Pro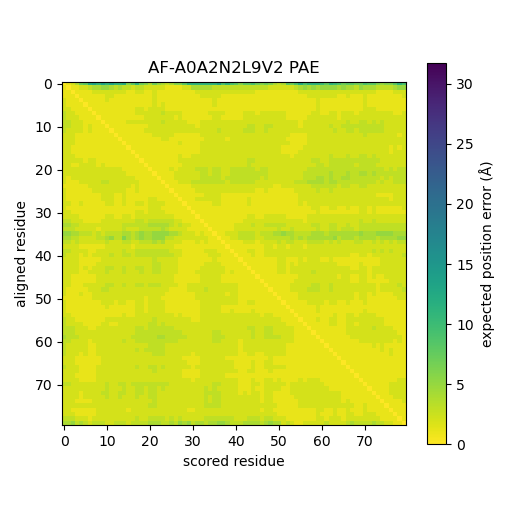tein AF-A0A2N2L9V2-F1 (afdb_monomer)

Mean predicted aligned error: 1.85 Å

Nearest PDB structures (foldseek):
  2rcy-assembly1_B-2  TM=6.981E-01  e=9.295E-02  Plasmodium falciparum 3D7
  4njo-assembly1_A  TM=6.977E-01  e=3.660E-01  Entamoeba histolytica
  3lrx-assembly1_A  TM=5.781E-01  e=2.426E-01  Pyrococcus furiosus
  1uc9-assembly1_A  TM=5.595E-01  e=3.660E-01  Thermus thermophilus
  7lm6-assembly1_A  TM=4.549E-01  e=7.779E-01  Streptococcus pseudopneumo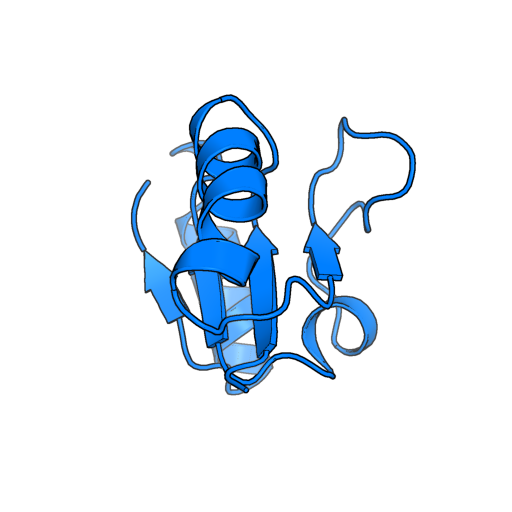niae 5247

Radius of gyration: 11.28 Å; Cα contacts (8 Å, |Δi|>4): 149; chains: 1; bounding box: 25×28×24 Å

Solvent-accessible surface area (backbone atoms only — not comparable to full-atom values): 4480 Å² total; per-residue (Å²): 112,59,26,29,18,33,33,19,67,52,76,63,32,49,50,49,60,70,42,27,65,81,71,57,30,41,79,77,30,46,28,22,75,84,47,89,94,38,37,62,57,93,43,74,78,56,46,60,83,33,67,32,36,41,35,42,54,54,76,93,46,46,72,59,51,52,52,55,36,55,78,66,73,51,46,72,47,84,72,96

Foldseek 3Di:
DAEEEEEDCPPVVVVCQVCQVVVVYHDPAYAPCPDPPHNPDDDCVRCVPGQEYEYDHDPVCQVVNVVSCVVSVHHYDYDD

Sequence (80 aa):
MPKICLIGYGKMGKMLASLAPQYGCEIVSIVDPLWQGAHREITPDAVREADVCIEFSHPSVVMQNIRKLIEFEKNMVIGT

Structure (mmCIF, N/CA/C/O backbone):
data_AF-A0A2N2L9V2-F1
#
_entry.id   AF-A0A2N2L9V2-F1
#
loop_
_atom_site.group_PDB
_atom_site.id
_atom_site.typ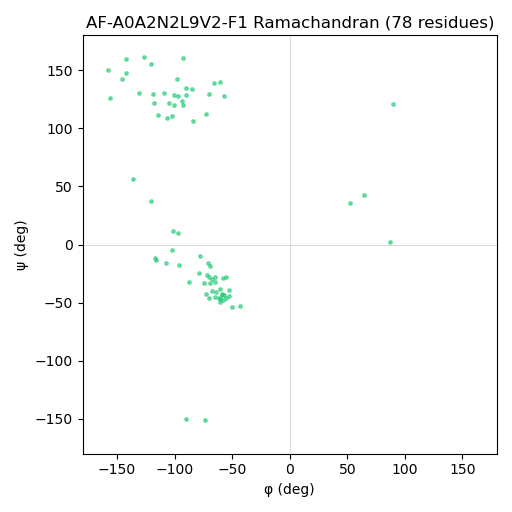e_symbol
_atom_site.label_atom_id
_atom_site.label_alt_id
_atom_site.label_comp_id
_atom_site.label_asym_id
_atom_site.label_entity_id
_atom_site.label_seq_id
_atom_site.pdbx_PDB_ins_code
_atom_site.Cartn_x
_atom_site.Cartn_y
_atom_site.Cartn_z
_atom_site.occupancy
_atom_site.B_iso_or_equiv
_atom_site.auth_seq_id
_atom_site.auth_comp_id
_atom_site.auth_asym_id
_atom_site.auth_atom_id
_atom_site.pdbx_PDB_model_num
ATOM 1 N N . MET A 1 1 ? -13.364 7.389 12.330 1.00 88.50 1 MET A N 1
ATOM 2 C CA . MET A 1 1 ? -13.170 7.671 10.895 1.00 88.50 1 MET A CA 1
ATOM 3 C C . MET A 1 1 ? -12.470 6.450 10.320 1.00 88.50 1 MET A C 1
ATOM 5 O O . MET A 1 1 ? -11.477 6.084 10.936 1.00 88.50 1 MET A O 1
ATOM 9 N N . PRO A 1 2 ? -12.984 5.759 9.285 1.00 96.75 2 PRO A N 1
ATOM 10 C CA . PRO A 1 2 ? -12.310 4.581 8.742 1.00 96.75 2 PRO A CA 1
ATOM 11 C C . PRO A 1 2 ? -10.886 4.920 8.297 1.00 96.75 2 PRO A C 1
ATOM 13 O O . PRO A 1 2 ? -10.680 5.884 7.550 1.00 96.75 2 PRO A O 1
ATOM 16 N N . LYS A 1 3 ? -9.921 4.135 8.773 1.00 98.62 3 LYS A N 1
ATOM 17 C CA . LYS A 1 3 ? -8.500 4.283 8.464 1.00 98.62 3 LYS A CA 1
ATOM 18 C C . LYS A 1 3 ? -8.134 3.412 7.271 1.00 98.62 3 LYS A C 1
ATOM 20 O O . LYS A 1 3 ? -8.274 2.189 7.308 1.00 98.62 3 LYS A O 1
ATOM 25 N N . ILE A 1 4 ? -7.648 4.049 6.215 1.00 98.69 4 ILE A N 1
ATOM 26 C CA . ILE A 1 4 ? -7.349 3.417 4.933 1.00 98.69 4 ILE A CA 1
ATOM 27 C C . ILE A 1 4 ? -5.835 3.345 4.734 1.00 98.69 4 ILE A C 1
ATOM 29 O O . ILE A 1 4 ? -5.129 4.351 4.848 1.00 98.69 4 ILE A O 1
ATOM 33 N N . CYS A 1 5 ? -5.348 2.159 4.369 1.00 98.69 5 CYS A N 1
ATOM 34 C CA . CYS A 1 5 ? -4.053 1.996 3.713 1.00 98.69 5 CYS A CA 1
ATOM 35 C C . CYS A 1 5 ? -4.269 1.908 2.197 1.00 98.69 5 CYS A C 1
ATOM 37 O O . CYS A 1 5 ? -5.081 1.107 1.730 1.00 98.69 5 CYS A O 1
ATOM 39 N N . LEU A 1 6 ? -3.559 2.725 1.420 1.00 98.75 6 LEU A N 1
ATOM 40 C CA . LEU A 1 6 ? -3.580 2.648 -0.042 1.00 98.75 6 LEU A CA 1
ATOM 41 C C . LEU A 1 6 ? -2.433 1.768 -0.535 1.00 98.75 6 LEU A C 1
ATOM 43 O O . LEU A 1 6 ? -1.273 2.068 -0.258 1.00 98.75 6 LEU A O 1
ATOM 47 N N . ILE A 1 7 ? -2.746 0.725 -1.301 1.00 98.69 7 ILE A N 1
ATOM 48 C CA . ILE A 1 7 ? -1.758 -0.102 -1.998 1.00 98.69 7 ILE A CA 1
ATOM 49 C C . ILE A 1 7 ? -1.748 0.318 -3.469 1.00 98.69 7 ILE A C 1
ATOM 51 O O . ILE A 1 7 ? -2.713 0.086 -4.196 1.00 98.69 7 ILE A O 1
ATOM 55 N N . GLY A 1 8 ? -0.656 0.949 -3.896 1.00 98.19 8 GLY A N 1
ATOM 56 C CA . GLY A 1 8 ? -0.541 1.629 -5.183 1.00 98.19 8 GLY A CA 1
ATOM 57 C C . GLY A 1 8 ? -0.967 3.098 -5.101 1.00 98.19 8 GLY A C 1
ATOM 58 O O . GLY A 1 8 ? -2.107 3.433 -4.776 1.00 98.19 8 GLY A O 1
ATOM 59 N N . TYR A 1 9 ? -0.046 4.002 -5.442 1.00 98.06 9 TYR A N 1
ATOM 60 C CA . TYR A 1 9 ? -0.227 5.455 -5.378 1.00 98.06 9 TYR A CA 1
ATOM 61 C C . TYR A 1 9 ? -0.050 6.138 -6.741 1.00 98.06 9 TYR A C 1
ATOM 63 O O . TYR A 1 9 ? 0.461 7.255 -6.874 1.00 98.06 9 TYR A O 1
ATOM 71 N N . GLY A 1 10 ? -0.527 5.453 -7.783 1.00 96.31 10 GLY A N 1
ATOM 72 C CA . GLY A 1 10 ? -0.696 6.002 -9.124 1.00 96.31 10 GLY A CA 1
ATOM 73 C C . GLY A 1 10 ? -1.888 6.965 -9.227 1.00 96.31 10 GLY A C 1
ATOM 74 O O . GLY A 1 10 ? -2.286 7.622 -8.265 1.00 96.31 10 GLY A O 1
ATOM 75 N N . LYS A 1 11 ? -2.497 7.049 -10.415 1.00 96.88 11 LYS A N 1
ATOM 76 C CA . LYS A 1 11 ? -3.634 7.951 -10.677 1.00 96.88 11 LYS A CA 1
ATOM 77 C C . LYS A 1 11 ? -4.823 7.688 -9.739 1.00 96.88 11 LYS A C 1
ATOM 79 O O . LYS A 1 11 ? -5.351 8.634 -9.160 1.00 96.88 11 LYS A O 1
ATOM 84 N N . MET A 1 12 ? -5.214 6.422 -9.576 1.00 96.69 12 MET A N 1
ATOM 85 C CA . MET A 1 12 ? -6.353 6.044 -8.730 1.00 96.69 12 MET A CA 1
ATOM 86 C C . MET A 1 12 ? -6.059 6.236 -7.241 1.00 96.69 12 MET A C 1
ATOM 88 O O . MET A 1 12 ? -6.855 6.871 -6.557 1.00 96.69 12 MET A O 1
ATOM 92 N N . GLY A 1 13 ? -4.896 5.794 -6.750 1.00 97.62 13 GLY A N 1
ATOM 93 C CA . GLY A 1 13 ? -4.500 6.000 -5.350 1.00 97.62 13 GLY A CA 1
ATOM 94 C C . GLY A 1 13 ? -4.484 7.480 -4.942 1.00 97.62 13 GLY A C 1
ATOM 95 O O . GLY A 1 13 ? -5.043 7.842 -3.910 1.00 97.62 13 GLY A O 1
ATOM 96 N N . LYS A 1 14 ? -3.947 8.367 -5.792 1.00 98.06 14 LYS A N 1
ATOM 97 C CA . LYS A 1 14 ? -3.964 9.824 -5.552 1.00 98.06 14 LYS A CA 1
ATOM 98 C C . LYS A 1 14 ? -5.376 10.408 -5.542 1.00 98.06 14 LYS A C 1
ATOM 100 O O . LYS A 1 14 ? -5.685 11.249 -4.700 1.00 98.06 14 LYS A O 1
ATOM 105 N N . MET A 1 15 ? -6.237 9.958 -6.456 1.00 98.25 15 MET A N 1
ATOM 106 C CA . MET A 1 15 ? -7.642 10.367 -6.478 1.00 98.25 15 MET A CA 1
ATOM 107 C C . MET A 1 15 ? -8.345 9.962 -5.177 1.00 98.25 15 MET A C 1
ATOM 109 O O . MET A 1 15 ? -8.957 10.810 -4.532 1.00 98.25 15 MET A O 1
ATOM 113 N N . LEU A 1 16 ? -8.195 8.707 -4.748 1.00 97.94 16 LEU A N 1
ATOM 114 C CA . LEU A 1 16 ? -8.765 8.214 -3.494 1.00 97.94 16 LEU A CA 1
ATOM 115 C C . LEU A 1 16 ? -8.256 8.996 -2.283 1.00 97.94 16 LEU A C 1
ATOM 117 O O . LEU A 1 16 ? -9.065 9.394 -1.451 1.00 97.94 16 LEU A O 1
ATOM 121 N N . ALA A 1 17 ? -6.956 9.296 -2.212 1.00 97.81 17 ALA A N 1
ATOM 122 C CA . ALA A 1 17 ? -6.410 10.115 -1.132 1.00 97.81 17 ALA A CA 1
ATOM 123 C C . ALA A 1 17 ? -7.020 11.524 -1.083 1.00 97.81 17 ALA A C 1
ATOM 125 O O . ALA A 1 17 ? -7.309 12.026 0.000 1.00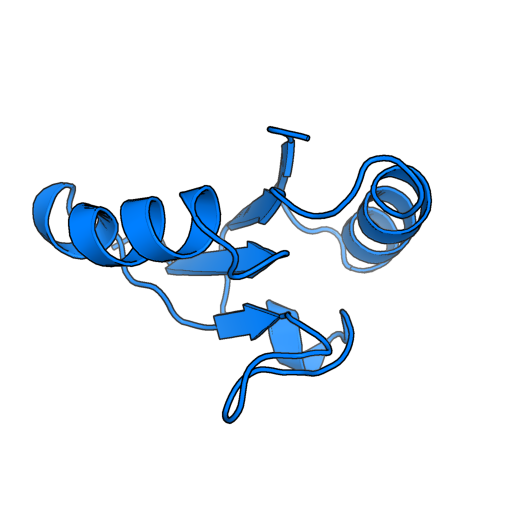 97.81 17 ALA A O 1
ATOM 126 N N . SER A 1 18 ? -7.274 12.146 -2.240 1.00 98.00 18 SER A N 1
ATOM 127 C CA . SER A 1 18 ? -7.922 13.465 -2.301 1.00 98.00 18 SER A CA 1
ATOM 128 C C . SER A 1 18 ? -9.409 13.443 -1.914 1.00 98.00 18 SER A C 1
ATOM 130 O O . SER A 1 18 ? -9.937 14.440 -1.416 1.00 98.00 18 SER A O 1
ATOM 132 N N . LEU A 1 19 ? -10.088 12.311 -2.129 1.00 98.00 19 LEU A N 1
ATOM 133 C CA . LEU A 1 19 ? -11.505 12.129 -1.810 1.00 98.00 19 LEU A CA 1
ATOM 134 C C . LEU A 1 19 ? -11.726 11.666 -0.368 1.00 98.00 19 LEU A C 1
ATOM 136 O O . LEU A 1 19 ? -12.719 12.062 0.230 1.00 98.00 19 LEU A O 1
ATOM 140 N N . ALA A 1 20 ? -10.814 10.880 0.210 1.00 97.50 20 ALA A N 1
ATOM 141 C CA . ALA A 1 20 ? -10.939 10.312 1.552 1.00 97.50 20 ALA A CA 1
ATOM 142 C C . ALA A 1 20 ? -11.468 11.299 2.618 1.00 97.50 20 ALA A C 1
ATOM 144 O O . ALA A 1 20 ? -12.499 10.985 3.219 1.00 97.50 20 ALA A O 1
ATOM 145 N N . PRO A 1 21 ? -10.897 12.510 2.807 1.00 95.81 21 PRO A N 1
ATOM 146 C CA . PRO A 1 21 ? -11.402 13.440 3.821 1.00 95.81 21 PRO A CA 1
ATOM 147 C C . PRO A 1 21 ? -12.828 13.941 3.536 1.00 95.81 21 PRO A C 1
ATOM 149 O O . PRO A 1 21 ? -13.573 14.224 4.470 1.00 95.81 21 PRO A O 1
ATOM 152 N N . GLN A 1 22 ? -13.241 14.008 2.266 1.00 97.81 22 GLN A N 1
ATOM 153 C CA . GLN A 1 22 ? -14.587 14.440 1.863 1.00 97.81 22 GLN A CA 1
ATOM 154 C C . GLN A 1 22 ? -15.657 13.392 2.199 1.00 97.81 22 GLN A C 1
ATOM 156 O O . GLN A 1 22 ? -16.814 13.741 2.410 1.00 97.81 22 GLN A O 1
ATOM 161 N N . TYR A 1 23 ? -15.263 12.119 2.280 1.00 97.12 23 TYR A N 1
ATOM 162 C CA . TYR A 1 23 ? -16.135 11.000 2.648 1.00 97.12 23 TYR A CA 1
ATOM 163 C C . TYR A 1 23 ? -15.955 10.558 4.105 1.00 97.12 23 TYR A C 1
ATOM 165 O O . TYR A 1 23 ? -16.466 9.513 4.499 1.00 97.12 23 TYR A O 1
ATOM 173 N N . GLY A 1 24 ? -15.242 11.345 4.917 1.00 97.38 24 GLY A N 1
ATOM 174 C CA . GLY A 1 24 ? -14.997 11.009 6.315 1.00 97.38 24 GLY A CA 1
ATOM 175 C C . GLY A 1 24 ? -14.152 9.747 6.471 1.00 97.38 24 GLY A C 1
ATOM 176 O O . GLY A 1 24 ? -14.464 8.917 7.321 1.00 97.38 24 GLY A O 1
ATOM 177 N N . CYS A 1 25 ? -13.103 9.611 5.660 1.00 98.19 25 CYS A N 1
ATOM 178 C CA . CYS A 1 25 ? -12.064 8.590 5.757 1.00 98.19 25 CYS A CA 1
ATOM 179 C C . CYS A 1 25 ? -10.689 9.246 5.950 1.00 98.19 25 CYS A C 1
ATOM 181 O O . CYS A 1 25 ? -10.453 10.371 5.509 1.00 98.19 25 CYS A O 1
ATOM 183 N N . GLU A 1 26 ? -9.758 8.510 6.549 1.00 98.31 26 GLU A N 1
ATOM 184 C CA . GLU A 1 26 ? -8.390 8.964 6.804 1.00 98.31 26 GLU A CA 1
ATOM 185 C C . GLU A 1 26 ? -7.389 8.059 6.077 1.00 98.31 26 GLU A C 1
ATOM 187 O O . GLU A 1 26 ? -7.448 6.838 6.212 1.00 98.31 26 GLU A O 1
ATOM 192 N N . ILE A 1 27 ? -6.455 8.640 5.317 1.00 98.38 27 ILE A N 1
ATOM 193 C CA . ILE A 1 27 ? -5.327 7.882 4.759 1.00 98.38 27 ILE A CA 1
ATOM 194 C C . ILE A 1 27 ? -4.233 7.807 5.820 1.00 98.38 27 ILE A C 1
ATOM 196 O O . ILE A 1 27 ? -3.543 8.793 6.066 1.00 98.38 27 ILE A O 1
ATOM 200 N N . VAL A 1 28 ? -4.069 6.635 6.432 1.00 98.44 28 VAL A N 1
ATOM 201 C CA . VAL A 1 28 ? -3.077 6.418 7.501 1.00 98.44 28 VAL A CA 1
ATOM 202 C C . VAL A 1 28 ? -1.770 5.828 6.992 1.00 98.44 28 VAL A C 1
ATOM 204 O O . VAL A 1 28 ? -0.758 5.867 7.685 1.00 98.44 28 VAL A O 1
ATOM 207 N N . SER A 1 29 ? -1.784 5.256 5.789 1.00 98.50 29 SER A N 1
ATOM 208 C CA . SER A 1 29 ? -0.610 4.642 5.185 1.00 98.50 29 SER A CA 1
ATOM 209 C C . SER A 1 29 ? -0.740 4.571 3.669 1.00 98.50 29 SER A C 1
ATOM 211 O O . SER A 1 29 ? -1.837 4.453 3.116 1.00 98.50 29 SER A O 1
ATOM 213 N N . ILE A 1 30 ? 0.403 4.631 2.995 1.00 98.75 30 ILE A N 1
ATOM 214 C CA . ILE A 1 30 ? 0.531 4.451 1.553 1.00 98.75 30 ILE A CA 1
ATOM 215 C C . ILE A 1 30 ? 1.658 3.447 1.325 1.00 98.75 30 ILE A C 1
ATOM 217 O O . ILE A 1 30 ? 2.757 3.613 1.861 1.00 98.75 30 ILE A O 1
ATOM 221 N N . VAL A 1 31 ? 1.389 2.431 0.510 1.00 98.69 31 VAL A N 1
ATOM 222 C CA . VAL A 1 31 ? 2.365 1.455 0.031 1.00 98.69 31 VAL A CA 1
ATOM 223 C C . VAL A 1 31 ? 2.521 1.626 -1.474 1.00 98.69 31 VAL A C 1
ATOM 225 O O . VAL A 1 31 ? 1.607 1.329 -2.241 1.00 98.69 31 VAL A O 1
ATOM 228 N N . ASP A 1 32 ? 3.684 2.099 -1.906 1.00 98.31 32 ASP A N 1
ATOM 229 C CA . ASP A 1 32 ? 4.044 2.220 -3.313 1.00 98.31 32 ASP A CA 1
ATOM 230 C C . ASP A 1 32 ? 5.581 2.214 -3.457 1.00 98.31 32 ASP A C 1
ATOM 232 O O . ASP A 1 32 ? 6.262 3.022 -2.820 1.00 98.31 32 ASP A O 1
ATOM 236 N N . PRO A 1 33 ? 6.163 1.327 -4.284 1.00 97.19 33 PRO A N 1
ATOM 237 C CA . PRO A 1 33 ? 7.616 1.199 -4.405 1.00 97.19 33 PRO A CA 1
ATOM 238 C C . PRO A 1 33 ? 8.301 2.381 -5.112 1.00 97.19 33 PRO A C 1
ATOM 240 O O . PRO A 1 33 ? 9.531 2.501 -5.030 1.00 97.19 33 PRO A O 1
ATOM 243 N N . LEU A 1 34 ? 7.533 3.221 -5.816 1.00 96.06 34 LEU A N 1
ATOM 244 C CA . LEU A 1 34 ? 8.002 4.339 -6.637 1.00 96.06 34 LEU A CA 1
ATOM 245 C C . LEU A 1 34 ? 7.702 5.709 -6.011 1.00 96.06 34 LEU A C 1
ATOM 247 O O . LEU A 1 34 ? 8.288 6.707 -6.435 1.00 96.06 34 LEU A O 1
ATOM 251 N N . TRP A 1 35 ? 6.805 5.789 -5.025 1.00 97.00 35 TRP A N 1
ATOM 252 C CA . TRP A 1 35 ? 6.432 7.055 -4.394 1.00 97.00 35 TRP A CA 1
ATOM 253 C C . TRP A 1 35 ? 7.312 7.400 -3.188 1.00 97.00 35 TRP A C 1
ATOM 255 O O . TRP A 1 35 ? 7.470 6.620 -2.249 1.00 97.00 35 TRP A O 1
ATOM 265 N N . GLN A 1 36 ? 7.854 8.619 -3.174 1.00 95.56 36 GLN A N 1
ATOM 266 C CA . GLN A 1 36 ? 8.642 9.106 -2.045 1.00 95.56 36 GLN A CA 1
ATOM 267 C C . GLN A 1 36 ? 7.747 9.359 -0.823 1.00 95.56 36 GLN A C 1
ATOM 269 O O . GLN A 1 36 ? 6.739 10.056 -0.913 1.00 95.56 36 GLN A O 1
ATOM 274 N N . GLY A 1 37 ? 8.141 8.816 0.331 1.00 93.12 37 GLY A N 1
ATOM 275 C CA . GLY A 1 37 ? 7.386 8.939 1.583 1.00 93.12 37 GLY A CA 1
ATOM 276 C C . GLY A 1 37 ? 6.316 7.862 1.787 1.00 93.12 37 GLY A C 1
ATOM 277 O O . GLY A 1 37 ? 5.630 7.893 2.802 1.00 93.12 37 GLY A O 1
ATOM 278 N N . ALA A 1 38 ? 6.189 6.907 0.861 1.00 97.69 38 ALA A N 1
ATOM 279 C CA . ALA A 1 38 ? 5.401 5.693 1.052 1.00 97.69 38 ALA A CA 1
ATOM 280 C C . ALA A 1 38 ? 6.263 4.542 1.597 1.00 97.69 38 ALA A C 1
ATOM 282 O O . ALA A 1 38 ? 7.489 4.515 1.447 1.00 97.69 38 ALA A O 1
ATOM 283 N N . HIS A 1 39 ? 5.603 3.543 2.179 1.00 98.44 39 HIS A N 1
ATOM 284 C CA . HIS A 1 39 ? 6.205 2.231 2.371 1.00 98.44 39 HIS A CA 1
ATOM 285 C C . HIS A 1 39 ? 6.460 1.589 1.005 1.00 98.44 39 HIS A C 1
ATOM 287 O O . HIS A 1 39 ? 5.625 1.661 0.108 1.00 98.44 39 HIS A O 1
ATOM 293 N N . ARG A 1 40 ? 7.606 0.928 0.838 1.00 97.69 40 ARG A N 1
ATOM 294 C CA . ARG A 1 40 ? 7.955 0.308 -0.453 1.00 97.69 40 ARG A CA 1
ATOM 295 C C . ARG A 1 40 ? 7.247 -1.022 -0.685 1.00 97.69 40 ARG A C 1
ATOM 297 O O . ARG A 1 40 ? 7.070 -1.434 -1.825 1.00 97.69 40 ARG A O 1
ATOM 304 N N . GLU A 1 41 ? 6.863 -1.685 0.400 1.00 97.75 41 GLU A N 1
ATOM 305 C CA . GLU A 1 41 ? 6.246 -3.003 0.398 1.00 97.75 41 GLU A CA 1
ATOM 306 C C . GLU A 1 41 ? 5.160 -3.098 1.466 1.00 97.75 41 GLU A C 1
ATOM 308 O O . GLU A 1 41 ? 5.161 -2.35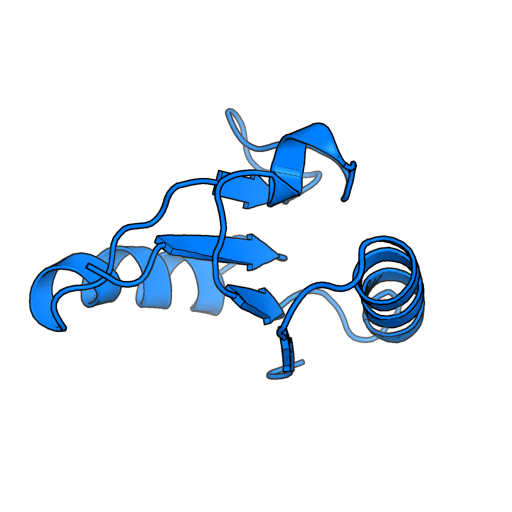3 2.447 1.00 97.75 41 GLU A O 1
ATOM 313 N N . ILE A 1 42 ? 4.257 -4.061 1.284 1.00 98.56 42 ILE A N 1
ATOM 314 C CA . ILE A 1 42 ? 3.273 -4.434 2.297 1.00 98.56 42 ILE A CA 1
ATOM 315 C C . ILE A 1 42 ? 4.009 -5.181 3.411 1.00 98.56 42 ILE A C 1
ATOM 317 O O . ILE A 1 42 ? 4.500 -6.292 3.199 1.00 98.56 42 ILE A O 1
ATOM 321 N N . THR A 1 43 ? 4.075 -4.562 4.585 1.00 98.50 43 THR A N 1
ATOM 322 C CA . THR A 1 43 ? 4.627 -5.128 5.821 1.00 98.50 43 THR A CA 1
ATOM 323 C C . THR A 1 43 ? 3.590 -5.012 6.940 1.00 98.50 43 THR A C 1
ATOM 325 O O . THR A 1 43 ? 2.688 -4.175 6.824 1.00 98.50 43 THR A O 1
ATOM 328 N N . PRO A 1 44 ? 3.714 -5.777 8.044 1.00 97.88 44 PRO A N 1
ATOM 329 C CA . PRO A 1 44 ? 2.814 -5.642 9.191 1.00 97.88 44 PRO A CA 1
ATOM 330 C C . PRO A 1 44 ? 2.720 -4.199 9.692 1.00 97.88 44 PRO A C 1
ATOM 332 O O . PRO A 1 44 ? 1.634 -3.708 9.985 1.00 97.88 44 PRO A O 1
ATOM 335 N N . ASP A 1 45 ? 3.849 -3.490 9.704 1.00 98.00 45 ASP A N 1
ATOM 336 C CA . ASP A 1 45 ? 3.925 -2.096 10.131 1.00 98.00 45 ASP A CA 1
ATOM 337 C C . ASP A 1 45 ? 3.203 -1.143 9.177 1.00 98.00 45 ASP A C 1
ATOM 339 O O . ASP A 1 45 ? 2.523 -0.225 9.633 1.00 98.00 45 ASP A O 1
ATOM 343 N N . ALA A 1 46 ? 3.318 -1.377 7.865 1.00 98.31 46 ALA A N 1
ATOM 344 C CA . ALA A 1 46 ? 2.692 -0.541 6.845 1.00 98.31 46 ALA A CA 1
ATOM 345 C C . ALA A 1 46 ? 1.161 -0.599 6.903 1.00 98.31 46 ALA A C 1
ATOM 347 O O . ALA A 1 46 ? 0.499 0.390 6.598 1.00 98.31 46 ALA A O 1
ATOM 348 N N . VAL A 1 47 ? 0.589 -1.743 7.291 1.00 98.44 47 VAL A N 1
ATOM 349 C CA . VAL A 1 47 ? -0.870 -1.935 7.338 1.00 98.44 47 VAL A CA 1
ATOM 350 C C . VAL A 1 47 ? -1.446 -1.850 8.749 1.00 98.44 47 VAL A C 1
ATOM 352 O O . VAL A 1 47 ? -2.664 -1.913 8.904 1.00 98.44 47 VAL A O 1
ATOM 355 N N . ARG A 1 48 ? -0.601 -1.720 9.781 1.00 97.88 48 ARG A N 1
ATOM 356 C CA . ARG A 1 48 ? -0.981 -1.874 11.194 1.00 97.88 48 ARG A CA 1
ATOM 357 C C . ARG A 1 48 ? -2.204 -1.047 11.569 1.00 97.88 48 ARG A C 1
ATOM 359 O O . ARG A 1 48 ? -3.191 -1.613 12.027 1.00 97.88 48 ARG A O 1
ATOM 366 N N . GLU A 1 49 ? -2.143 0.250 11.284 1.00 98.00 49 GLU A N 1
ATOM 367 C CA . GLU A 1 49 ? -3.153 1.240 11.672 1.00 98.00 49 GLU A CA 1
ATOM 368 C C . GLU A 1 49 ? -4.408 1.226 10.795 1.00 98.00 49 GLU A C 1
ATOM 370 O O . GLU A 1 49 ? -5.375 1.910 11.116 1.00 98.00 49 GLU A O 1
ATOM 375 N N . ALA A 1 50 ? -4.398 0.505 9.673 1.00 98.44 50 ALA A N 1
ATOM 376 C CA . ALA A 1 50 ? -5.510 0.510 8.736 1.00 98.44 50 ALA A CA 1
ATOM 377 C C . ALA A 1 50 ? -6.597 -0.494 9.134 1.00 98.44 50 ALA A C 1
ATOM 379 O O . ALA A 1 50 ? -6.308 -1.671 9.389 1.00 98.44 50 ALA A O 1
ATOM 380 N N . ASP A 1 51 ? -7.845 -0.025 9.093 1.00 98.44 51 ASP A N 1
ATOM 381 C CA . ASP A 1 51 ? -9.053 -0.846 9.198 1.00 98.44 51 ASP A CA 1
ATOM 382 C C . ASP A 1 51 ? -9.291 -1.628 7.895 1.00 98.44 51 ASP A C 1
ATOM 384 O O . ASP A 1 51 ? -9.796 -2.754 7.910 1.00 98.44 51 ASP A O 1
ATOM 388 N N . VAL A 1 52 ? -8.917 -1.021 6.759 1.00 98.56 52 VAL A N 1
ATOM 389 C CA . VAL A 1 52 ? -9.053 -1.581 5.411 1.00 98.56 52 VAL A CA 1
ATOM 390 C C . VAL A 1 52 ? -7.902 -1.146 4.501 1.00 98.56 52 VAL A C 1
ATOM 392 O O . VAL A 1 52 ? -7.439 -0.003 4.544 1.00 98.56 52 VAL A O 1
ATOM 395 N N . CYS A 1 53 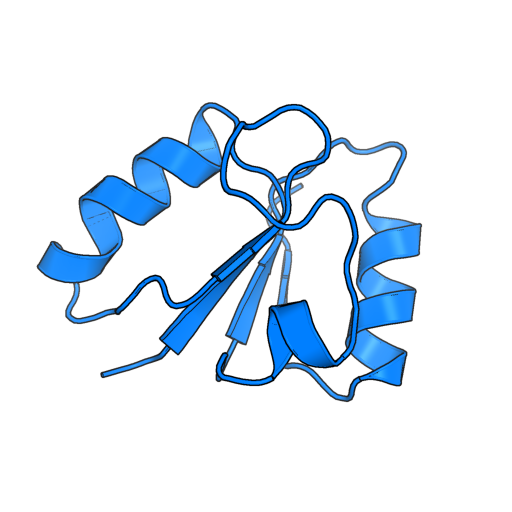? -7.452 -2.059 3.644 1.00 98.75 53 CYS A N 1
ATOM 396 C CA . CYS A 1 53 ? -6.512 -1.773 2.563 1.00 98.75 53 CYS A CA 1
ATOM 397 C C . CYS A 1 53 ? -7.268 -1.643 1.232 1.00 98.75 53 CYS A C 1
ATOM 399 O O . CYS A 1 53 ? -8.042 -2.527 0.871 1.00 98.75 53 CYS A O 1
ATOM 401 N N . ILE A 1 54 ? -7.047 -0.564 0.484 1.00 98.62 54 ILE A N 1
ATOM 402 C CA . ILE A 1 54 ? -7.611 -0.401 -0.863 1.00 98.62 54 ILE A CA 1
ATOM 403 C C . ILE A 1 54 ? -6.499 -0.625 -1.888 1.00 98.62 54 ILE A C 1
ATOM 405 O O . ILE A 1 54 ? -5.477 0.060 -1.864 1.00 98.62 54 ILE A O 1
ATOM 409 N N . GLU A 1 55 ? -6.706 -1.597 -2.772 1.00 98.38 55 GLU A N 1
ATOM 410 C CA . GLU A 1 55 ? -5.697 -2.146 -3.674 1.00 98.38 55 GLU A CA 1
ATOM 411 C C . GLU A 1 55 ? -5.934 -1.668 -5.115 1.00 98.38 55 GLU A C 1
ATOM 413 O O . GLU A 1 55 ? -6.911 -2.054 -5.756 1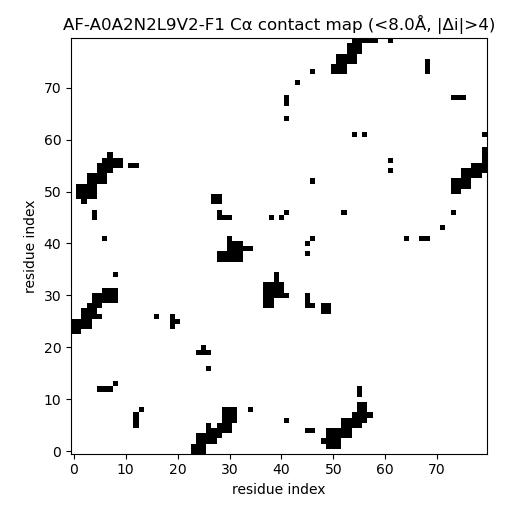.00 98.38 55 GLU A O 1
ATOM 418 N N . PHE A 1 56 ? -5.048 -0.790 -5.595 1.00 97.94 56 PHE A N 1
ATOM 419 C CA . PHE A 1 56 ? -4.977 -0.277 -6.970 1.00 97.94 56 PHE A CA 1
ATOM 420 C C . PHE A 1 56 ? -3.516 -0.273 -7.448 1.00 97.94 56 PHE A C 1
ATOM 422 O O . PHE A 1 56 ? -2.952 0.772 -7.800 1.00 97.94 56 PHE A O 1
ATOM 429 N N . SER A 1 57 ? -2.871 -1.439 -7.402 1.00 97.50 57 SER A N 1
ATOM 430 C CA . SER A 1 57 ? -1.511 -1.621 -7.905 1.00 97.50 57 SER A CA 1
ATOM 431 C C . SER A 1 57 ? -1.497 -2.025 -9.389 1.00 97.50 57 SER A C 1
ATOM 433 O O . SER A 1 57 ? -2.339 -1.603 -10.178 1.00 97.50 57 SER A O 1
ATOM 435 N N . HIS A 1 58 ? -0.481 -2.779 -9.810 1.00 97.06 58 HIS A N 1
ATOM 436 C CA . HIS A 1 58 ? -0.352 -3.280 -11.171 1.00 97.06 58 HIS A CA 1
ATOM 437 C C . HIS A 1 58 ? -0.855 -4.737 -11.253 1.00 97.06 58 HIS A C 1
ATOM 439 O O . HIS A 1 58 ? -0.560 -5.523 -10.348 1.00 97.06 58 HIS A O 1
ATOM 445 N N . PRO A 1 59 ? -1.532 -5.158 -12.343 1.00 97.56 59 PRO A N 1
ATOM 446 C CA . PRO A 1 59 ? -2.096 -6.509 -12.452 1.00 97.56 59 PRO A CA 1
ATOM 447 C C . PRO A 1 59 ? -1.096 -7.654 -12.246 1.00 97.56 59 PRO A C 1
ATOM 449 O O . PRO A 1 59 ? -1.472 -8.727 -11.786 1.00 97.56 59 PRO A O 1
ATOM 452 N N . SER A 1 60 ? 0.192 -7.448 -12.543 1.00 97.88 60 SER A N 1
ATOM 453 C CA . SER A 1 60 ? 1.214 -8.482 -12.322 1.00 97.88 60 SER A CA 1
ATOM 454 C C . SER A 1 60 ? 1.512 -8.766 -10.844 1.00 97.88 60 SER A C 1
ATOM 456 O O . SER A 1 60 ? 2.062 -9.825 -10.544 1.00 97.88 60 SER A O 1
ATOM 458 N N . VAL A 1 61 ? 1.153 -7.863 -9.920 1.00 97.62 61 VAL A N 1
ATOM 459 C CA . VAL A 1 61 ? 1.482 -7.984 -8.487 1.00 97.62 61 VAL A CA 1
ATOM 460 C C . VAL A 1 61 ? 0.261 -8.100 -7.570 1.00 97.62 61 VAL A C 1
ATOM 462 O O . VAL A 1 61 ? 0.420 -8.503 -6.419 1.00 97.62 61 VAL A O 1
ATOM 465 N N . VAL A 1 62 ? -0.961 -7.846 -8.059 1.00 98.31 62 VAL A N 1
ATOM 466 C CA . VAL A 1 62 ? -2.192 -7.879 -7.238 1.00 98.31 62 VAL A CA 1
ATOM 467 C C . VAL A 1 62 ? -2.361 -9.193 -6.467 1.00 98.31 62 VAL A C 1
ATOM 469 O O . VAL A 1 62 ? -2.607 -9.188 -5.263 1.00 98.31 62 VAL A O 1
ATOM 472 N N . MET A 1 63 ? -2.122 -10.341 -7.110 1.00 98.56 63 MET A N 1
ATOM 473 C CA . MET A 1 63 ? -2.254 -11.646 -6.452 1.00 98.56 63 MET A CA 1
ATOM 474 C C . MET A 1 63 ? -1.203 -11.872 -5.361 1.00 98.56 63 MET A C 1
ATOM 476 O O . MET A 1 63 ? -1.443 -12.621 -4.415 1.00 98.56 63 MET A O 1
ATOM 480 N N . GLN A 1 64 ? -0.017 -11.275 -5.484 1.00 98.38 64 GLN A N 1
ATOM 481 C CA . GLN A 1 64 ? 0.990 -11.315 -4.424 1.00 98.38 64 GLN A CA 1
ATOM 482 C C . GLN A 1 64 ? 0.571 -10.419 -3.253 1.00 98.38 64 GLN A C 1
ATOM 484 O O . GLN A 1 64 ? 0.673 -10.841 -2.103 1.00 98.38 64 GLN A O 1
ATOM 489 N N . ASN A 1 65 ? 0.051 -9.224 -3.541 1.00 98.44 65 ASN A N 1
ATOM 490 C CA . ASN A 1 65 ? -0.438 -8.293 -2.526 1.00 98.44 65 ASN A CA 1
ATOM 491 C C . ASN A 1 65 ? -1.598 -8.887 -1.721 1.00 98.44 65 ASN A C 1
ATOM 493 O O . ASN A 1 65 ? -1.559 -8.852 -0.495 1.00 98.44 65 ASN A O 1
ATOM 497 N N . ILE A 1 66 ? -2.577 -9.503 -2.395 1.00 98.62 66 ILE A N 1
ATOM 498 C CA . ILE A 1 66 ? -3.716 -10.177 -1.752 1.00 98.62 66 ILE A CA 1
ATOM 499 C C . ILE A 1 66 ? -3.231 -11.232 -0.753 1.00 98.62 66 ILE A C 1
ATOM 501 O O . ILE A 1 66 ? -3.700 -11.255 0.380 1.00 98.62 66 ILE A O 1
ATOM 505 N N . ARG A 1 67 ? -2.257 -12.073 -1.135 1.00 98.62 67 ARG A N 1
ATOM 506 C CA . ARG A 1 67 ? -1.704 -13.095 -0.229 1.00 98.62 67 ARG A CA 1
ATOM 507 C C . ARG A 1 67 ? -1.070 -12.472 1.014 1.00 98.62 67 ARG A C 1
ATOM 509 O O . ARG A 1 67 ? -1.409 -12.885 2.115 1.00 98.62 67 ARG A O 1
ATOM 516 N N . LYS A 1 68 ? -0.244 -11.431 0.849 1.00 98.31 68 LYS A N 1
ATOM 517 C CA . LYS A 1 68 ? 0.350 -10.698 1.983 1.00 98.31 68 LYS A CA 1
ATOM 518 C C . LYS A 1 68 ? -0.722 -10.095 2.900 1.00 98.31 68 LYS A C 1
ATOM 520 O O . LYS A 1 68 ? -0.608 -10.163 4.115 1.00 98.31 68 LYS A O 1
ATOM 525 N N . LEU A 1 69 ? -1.776 -9.509 2.333 1.00 98.44 69 LEU A N 1
ATOM 526 C CA . LEU A 1 69 ? -2.857 -8.908 3.119 1.00 98.44 69 LEU A CA 1
ATOM 527 C C . LEU A 1 69 ? -3.701 -9.957 3.863 1.00 98.44 69 LEU A C 1
ATOM 529 O O . LEU A 1 69 ? -4.143 -9.677 4.974 1.00 98.44 69 LEU A O 1
ATOM 533 N N . ILE A 1 70 ? -3.882 -11.155 3.292 1.00 98.56 70 ILE A N 1
ATOM 534 C CA . ILE A 1 70 ? -4.508 -12.300 3.976 1.00 98.56 70 ILE A CA 1
ATOM 535 C C . ILE A 1 70 ? -3.641 -12.765 5.149 1.00 98.56 70 ILE A C 1
ATOM 537 O O . ILE A 1 70 ? -4.170 -12.972 6.236 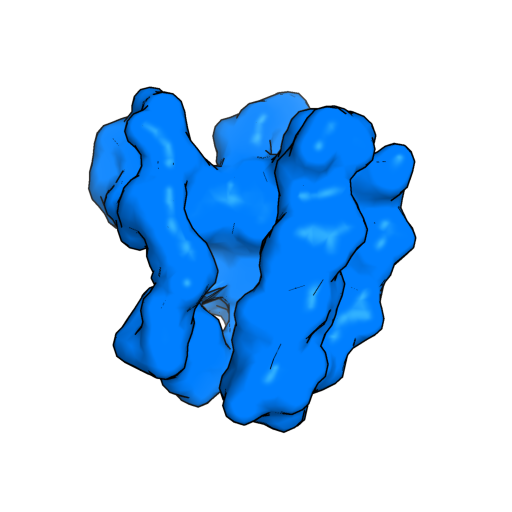1.00 98.56 70 ILE A O 1
ATOM 541 N N . GLU A 1 71 ? -2.324 -12.893 4.955 1.00 98.25 71 GLU A N 1
ATOM 542 C CA . GLU A 1 71 ? -1.381 -13.265 6.026 1.00 98.25 71 GLU A CA 1
ATOM 543 C C . GLU A 1 71 ? -1.420 -12.284 7.208 1.00 98.25 71 GLU A C 1
ATOM 545 O O . GLU A 1 71 ? -1.162 -12.674 8.343 1.00 98.25 71 GLU A O 1
ATOM 550 N N . PHE A 1 72 ? -1.762 -11.020 6.949 1.00 97.88 72 PHE A N 1
ATOM 551 C CA . PHE A 1 72 ? -1.909 -9.978 7.969 1.00 97.88 72 PHE A CA 1
ATOM 552 C C . PHE A 1 72 ? -3.360 -9.761 8.423 1.00 97.88 72 PHE A C 1
ATOM 554 O O . PHE A 1 72 ? -3.633 -8.779 9.114 1.00 97.88 72 PHE A O 1
ATOM 561 N N . GLU A 1 73 ? -4.279 -10.645 8.019 1.00 97.94 73 GLU A N 1
ATOM 562 C CA . GLU A 1 73 ? -5.702 -10.627 8.382 1.00 97.94 73 GLU A CA 1
ATOM 563 C C . GLU A 1 73 ? -6.385 -9.275 8.108 1.00 97.94 73 GLU A C 1
ATOM 565 O O . GLU A 1 73 ? -7.246 -8.811 8.859 1.00 97.94 73 GLU A O 1
ATOM 570 N N . LYS A 1 74 ? -5.992 -8.599 7.022 1.00 98.12 74 LYS A N 1
ATOM 571 C CA . LYS A 1 74 ? -6.527 -7.279 6.679 1.00 98.12 74 LYS A CA 1
ATOM 572 C C . LYS A 1 74 ? -7.759 -7.374 5.792 1.00 98.12 74 LYS A C 1
ATOM 574 O O . LYS A 1 74 ? -7.760 -8.053 4.766 1.00 98.12 74 LYS A O 1
ATOM 579 N N . ASN A 1 75 ? -8.781 -6.589 6.137 1.00 98.38 75 ASN A N 1
ATOM 580 C CA . ASN A 1 75 ? -9.875 -6.299 5.217 1.00 98.38 75 ASN A CA 1
ATOM 581 C C . ASN A 1 75 ? -9.314 -5.597 3.979 1.00 98.38 75 ASN A C 1
ATOM 583 O O . ASN A 1 75 ? -8.449 -4.721 4.095 1.00 98.38 75 ASN A O 1
ATOM 587 N N . MET A 1 76 ? 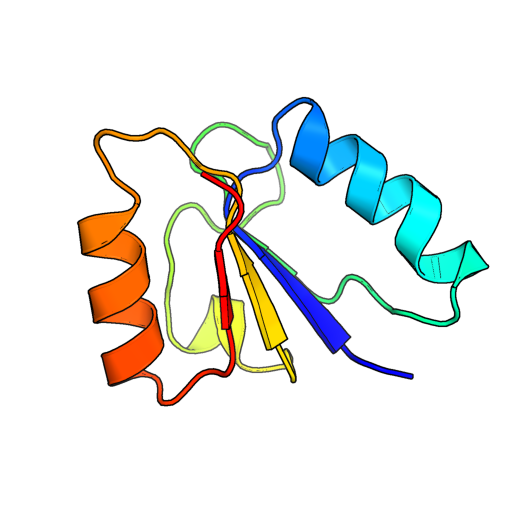-9.826 -5.948 2.802 1.00 98.06 76 MET A N 1
ATOM 588 C CA . MET A 1 76 ? -9.336 -5.388 1.549 1.00 98.06 76 MET A CA 1
ATOM 589 C C . MET A 1 76 ? -10.448 -5.128 0.535 1.00 98.06 76 MET A C 1
ATOM 591 O O . MET A 1 76 ? -11.426 -5.869 0.466 1.00 98.06 76 MET A O 1
ATOM 595 N N . VAL A 1 77 ? -10.263 -4.083 -0.272 1.00 98.44 77 VAL A N 1
ATOM 596 C CA . VAL A 1 77 ? -11.056 -3.792 -1.473 1.00 98.44 77 VAL A CA 1
ATOM 597 C C . VAL A 1 77 ? -10.114 -3.843 -2.667 1.00 98.44 77 VAL A C 1
ATOM 599 O O . VAL A 1 77 ? -9.134 -3.099 -2.698 1.00 98.44 77 VAL A O 1
ATOM 602 N N . ILE A 1 78 ? -10.401 -4.712 -3.636 1.00 98.31 78 ILE A N 1
ATOM 603 C CA . ILE A 1 78 ? -9.558 -4.905 -4.822 1.00 98.31 78 ILE A CA 1
ATOM 604 C C . ILE A 1 78 ? -10.158 -4.145 -6.000 1.00 98.31 78 ILE A C 1
ATOM 606 O O . ILE A 1 78 ? -11.305 -4.389 -6.372 1.00 98.31 78 ILE A O 1
ATOM 610 N N . GLY A 1 79 ? -9.388 -3.209 -6.552 1.00 97.12 79 GLY A N 1
ATOM 611 C CA . GLY A 1 79 ? -9.763 -2.415 -7.720 1.00 97.12 79 GLY A CA 1
ATOM 612 C C . GLY A 1 79 ? -8.884 -2.629 -8.957 1.00 97.12 79 GLY A C 1
ATOM 613 O O . GLY A 1 79 ? -9.283 -2.179 -10.032 1.00 97.12 79 GLY A O 1
ATOM 614 N N . THR A 1 80 ? -7.720 -3.277 -8.812 1.00 95.25 80 THR A N 1
ATOM 615 C CA . THR A 1 80 ? -6.849 -3.741 -9.914 1.00 95.25 80 THR A CA 1
ATOM 616 C C . THR A 1 80 ? -7.449 -4.941 -10.633 1.00 95.25 80 THR A C 1
ATOM 618 O O . THR A 1 80 ? -7.402 -4.949 -11.884 1.00 95.25 80 THR A O 1
#

Secondary structure (DSSP, 8-state):
--EEEEE--SHHHHHHHHHGGGGT-EEEEEE-SSSTTSBSS--HHHHTT-SEEEE---TTTHHHHHHHHHHTT-EEEE--

pLDDT: mean 97.76, std 1.39, range [88.5, 98.75]